Protein AF-A0A543IUJ2-F1 (afdb_monomer)

Organism: NCBI:txid103836

Mean predicted aligned error: 5.21 Å

Foldseek 3Di:
DPDPLVVLVVVLVVLLVVLVVVVVVLVVVPVCLDCVNPPDDVSVVVVVVSVVVVVVSVVVSVVSNVVSVVVSVVVVVVVVVVVVVVVD

Solvent-accessible surface area (backbone atoms only — not comparable to full-atom values): 4908 Å² total; per-residue (Å²): 129,81,53,73,62,58,53,51,52,52,55,46,47,54,55,51,53,51,46,51,52,49,53,53,50,53,54,50,50,56,68,66,60,31,68,89,70,34,62,58,74,69,33,51,53,48,50,57,54,46,53,55,52,52,51,54,52,51,54,51,45,53,51,50,51,52,48,45,52,54,51,53,54,49,49,53,51,53,52,52,50,53,54,55,60,74,75,108

Structure (mmCIF, N/CA/C/O backbone):
data_AF-A0A543IUJ2-F1
#
_entry.id   AF-A0A543IUJ2-F1
#
loop_
_atom_site.group_PDB
_atom_site.id
_atom_site.type_symbol
_atom_site.label_atom_id
_atom_site.label_alt_id
_atom_site.label_comp_id
_atom_site.label_asym_id
_atom_site.label_entity_id
_atom_site.label_seq_id
_atom_site.pdbx_PDB_ins_code
_atom_site.Cartn_x
_atom_site.Cartn_y
_atom_site.Cartn_z
_atom_site.occupancy
_atom_site.B_iso_or_equiv
_atom_site.auth_seq_id
_atom_site.auth_comp_id
_atom_site.auth_asym_id
_atom_site.auth_atom_id
_atom_site.pdbx_PDB_model_num
ATOM 1 N N . MET A 1 1 ? -20.709 12.211 19.309 1.00 48.66 1 MET A N 1
ATOM 2 C CA . MET A 1 1 ? -19.296 11.785 19.286 1.00 48.66 1 MET A CA 1
ATOM 3 C C . MET A 1 1 ? -19.269 10.496 18.499 1.00 48.66 1 MET A C 1
ATOM 5 O O . MET A 1 1 ? -20.135 9.665 18.760 1.00 48.66 1 MET A O 1
ATOM 9 N N . ALA A 1 2 ? -18.427 10.390 17.471 1.00 57.59 2 ALA A N 1
ATOM 10 C CA . ALA A 1 2 ? -18.310 9.133 16.746 1.00 57.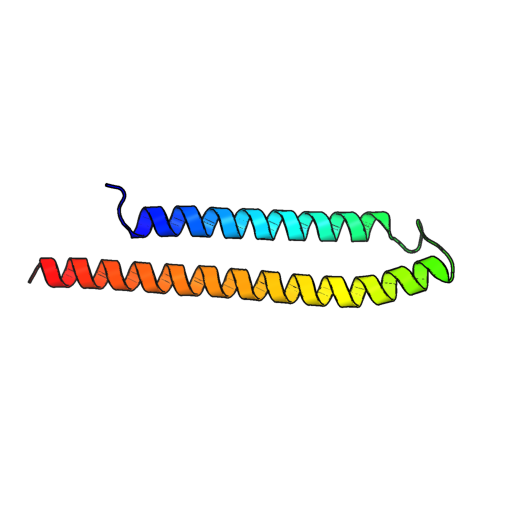59 2 ALA A CA 1
ATOM 11 C C . ALA A 1 2 ? -17.781 8.064 17.714 1.00 57.59 2 ALA A C 1
ATOM 13 O O . ALA A 1 2 ?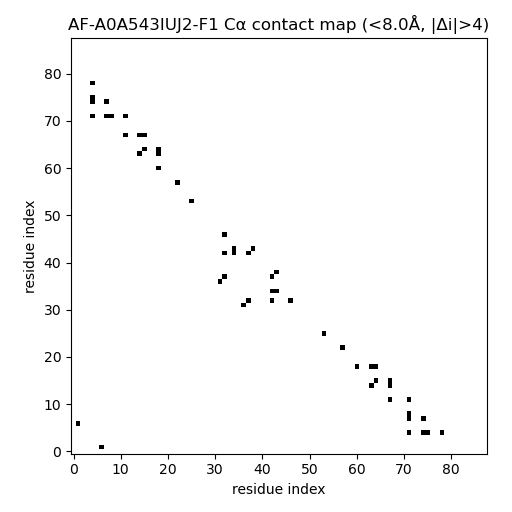 -17.006 8.369 18.618 1.00 57.59 2 ALA A O 1
ATOM 14 N N . ASP A 1 3 ? -18.283 6.839 17.579 1.00 80.62 3 ASP A N 1
ATOM 15 C CA . ASP A 1 3 ? -17.779 5.704 18.348 1.00 80.62 3 ASP A CA 1
ATOM 16 C C . ASP A 1 3 ? -16.293 5.510 17.994 1.00 80.62 3 ASP A C 1
ATOM 18 O O . ASP A 1 3 ? -15.932 5.605 16.817 1.00 80.62 3 ASP A O 1
ATOM 22 N N . ARG A 1 4 ? -15.428 5.251 18.979 1.00 82.75 4 ARG A N 1
ATOM 23 C CA . ARG A 1 4 ? -13.968 5.112 18.797 1.00 82.75 4 ARG A CA 1
ATOM 24 C C . ARG A 1 4 ? -13.629 4.069 17.727 1.00 82.75 4 ARG A C 1
ATOM 26 O O . ARG A 1 4 ? -12.659 4.216 16.983 1.00 82.75 4 ARG A O 1
ATOM 33 N N . LEU A 1 5 ? -14.464 3.036 17.603 1.00 85.44 5 LEU A N 1
ATOM 34 C CA . LEU A 1 5 ? -14.374 2.042 16.534 1.00 85.44 5 LEU A CA 1
ATOM 35 C C . LEU A 1 5 ? -14.605 2.641 15.141 1.00 85.44 5 LEU A C 1
ATOM 37 O O . LEU A 1 5 ? -13.911 2.2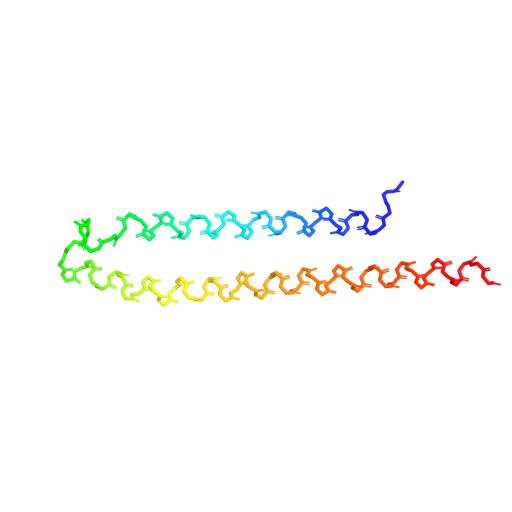73 14.199 1.00 85.44 5 LEU A O 1
ATOM 41 N N . SER A 1 6 ? -15.573 3.547 15.004 1.00 87.44 6 SER A N 1
ATOM 42 C CA . SER A 1 6 ? -15.914 4.188 13.732 1.00 87.44 6 SER A CA 1
ATOM 43 C C . SER A 1 6 ? -14.810 5.130 13.256 1.00 87.44 6 SER A C 1
ATOM 45 O O . SER A 1 6 ? -14.539 5.166 12.059 1.00 87.44 6 SER A O 1
ATOM 47 N N . GLU A 1 7 ? -14.178 5.877 14.165 1.00 89.56 7 GLU A N 1
ATOM 48 C CA . GLU A 1 7 ? -13.026 6.730 13.832 1.00 89.56 7 GLU A CA 1
ATOM 49 C C . GLU A 1 7 ? -11.837 5.870 13.390 1.00 89.56 7 GLU A C 1
ATOM 51 O O . GLU A 1 7 ? -11.294 6.073 12.307 1.00 89.56 7 GLU A O 1
ATOM 56 N N . CYS A 1 8 ? -11.524 4.815 14.151 1.00 90.69 8 CYS A N 1
ATOM 57 C CA . CYS A 1 8 ? -10.476 3.868 13.780 1.00 90.69 8 CYS A CA 1
ATOM 58 C C . CYS A 1 8 ? -10.733 3.233 12.403 1.00 90.69 8 CYS A C 1
ATOM 60 O O . CYS A 1 8 ? -9.826 3.170 11.582 1.00 90.69 8 CYS A O 1
ATOM 62 N N . GLN A 1 9 ? -11.963 2.804 12.107 1.00 90.38 9 GLN A N 1
ATOM 63 C CA . GLN A 1 9 ? -12.300 2.231 10.799 1.00 90.38 9 GLN A CA 1
ATOM 64 C C . GLN A 1 9 ? -12.141 3.229 9.646 1.00 90.38 9 GLN A C 1
ATOM 66 O O . GLN A 1 9 ? -11.730 2.826 8.557 1.00 90.38 9 GLN A O 1
ATOM 71 N N . ALA A 1 10 ? -12.449 4.509 9.865 1.00 93.00 10 ALA A N 1
ATOM 72 C CA . ALA A 1 10 ? -12.258 5.546 8.856 1.00 93.00 10 ALA A CA 1
ATOM 73 C C . ALA A 1 10 ? -10.767 5.762 8.553 1.00 93.00 10 ALA A C 1
ATOM 75 O O . ALA A 1 10 ? -10.377 5.755 7.385 1.00 93.00 10 ALA A O 1
ATOM 76 N N . ASP A 1 11 ? -9.928 5.854 9.585 1.00 93.25 11 ASP A N 1
ATOM 77 C CA . ASP A 1 11 ? -8.478 6.014 9.424 1.00 93.25 11 ASP A CA 1
ATOM 78 C C . ASP A 1 11 ? -7.846 4.801 8.728 1.00 93.25 11 ASP A C 1
ATOM 80 O O . ASP A 1 11 ? -7.065 4.937 7.785 1.00 93.25 11 ASP A O 1
ATOM 84 N N . MET A 1 12 ? -8.235 3.592 9.140 1.00 93.19 12 MET A N 1
ATOM 85 C CA . MET A 1 12 ? -7.756 2.344 8.537 1.00 93.19 12 MET A CA 1
ATOM 86 C C . MET A 1 12 ? -8.158 2.219 7.064 1.00 93.19 12 MET A C 1
ATOM 88 O O . MET A 1 12 ? -7.406 1.671 6.252 1.00 93.19 12 MET A O 1
ATOM 92 N N . ARG A 1 13 ? -9.323 2.762 6.694 1.00 93.69 13 ARG A N 1
ATOM 93 C CA . ARG A 1 13 ? -9.762 2.823 5.300 1.00 93.69 13 ARG A CA 1
ATOM 94 C C . ARG A 1 13 ? -8.876 3.746 4.469 1.00 93.69 13 ARG A C 1
ATOM 96 O O . ARG A 1 13 ? -8.458 3.337 3.395 1.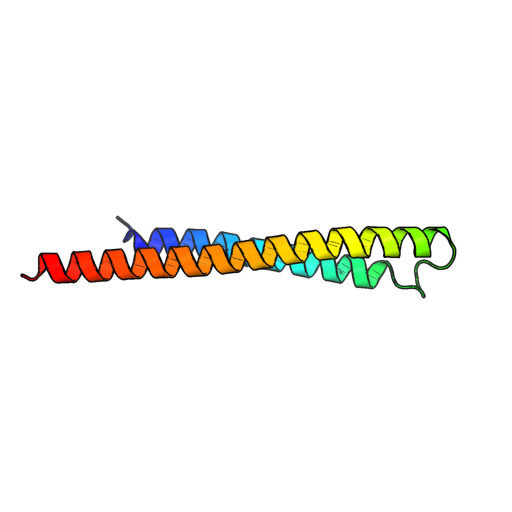00 93.69 13 ARG A O 1
ATOM 103 N N . ILE A 1 14 ? -8.529 4.926 4.983 1.00 95.38 14 ILE A N 1
ATOM 104 C CA . ILE A 1 14 ? -7.613 5.856 4.302 1.00 95.38 14 ILE A CA 1
ATOM 105 C C . ILE A 1 14 ? -6.256 5.187 4.043 1.00 95.38 14 ILE A C 1
ATOM 107 O O . ILE A 1 14 ? -5.710 5.304 2.948 1.00 95.38 14 ILE A O 1
ATOM 111 N N . LEU A 1 15 ? -5.725 4.454 5.027 1.00 93.50 15 LEU A N 1
ATOM 112 C CA . LEU A 1 15 ? -4.463 3.720 4.876 1.00 93.50 15 LEU A CA 1
ATOM 113 C C . LEU A 1 15 ? -4.553 2.617 3.814 1.00 93.50 15 LEU A C 1
ATOM 115 O O . LEU A 1 15 ? -3.623 2.445 3.029 1.00 93.50 15 LEU A O 1
ATOM 119 N N . THR A 1 16 ? -5.676 1.898 3.771 1.00 93.19 16 THR A N 1
ATOM 120 C CA . THR A 1 16 ? -5.918 0.849 2.770 1.00 93.19 16 THR A CA 1
ATOM 121 C C . THR A 1 16 ? -6.008 1.441 1.364 1.00 93.19 16 THR A C 1
ATOM 123 O O . THR A 1 16 ? -5.324 0.969 0.460 1.00 93.19 16 THR A O 1
ATOM 126 N N . ASP A 1 17 ? -6.780 2.517 1.194 1.00 95.44 17 ASP A N 1
ATOM 127 C CA . ASP A 1 17 ? -6.943 3.196 -0.095 1.00 95.44 17 ASP A CA 1
ATOM 128 C C . ASP A 1 17 ? -5.588 3.732 -0.607 1.00 95.44 17 ASP A C 1
ATOM 130 O O . ASP A 1 17 ? -5.239 3.554 -1.775 1.00 95.44 17 ASP A O 1
ATOM 134 N N . ALA A 1 18 ? -4.770 4.311 0.280 1.00 95.00 18 ALA A N 1
ATOM 135 C CA . ALA A 1 18 ? -3.427 4.773 -0.066 1.00 95.00 18 ALA A CA 1
ATOM 136 C C . ALA A 1 18 ? -2.492 3.622 -0.484 1.00 95.00 18 ALA A C 1
ATOM 138 O O . ALA A 1 18 ? -1.736 3.761 -1.448 1.00 95.00 18 ALA A O 1
ATOM 139 N N . ALA A 1 19 ? -2.542 2.481 0.213 1.00 94.94 19 ALA A N 1
ATOM 140 C CA . ALA A 1 19 ? -1.762 1.297 -0.148 1.00 94.94 19 ALA A CA 1
ATOM 141 C C . ALA A 1 19 ? -2.142 0.770 -1.543 1.00 94.94 19 ALA A C 1
ATOM 143 O O . ALA A 1 19 ? -1.264 0.452 -2.351 1.00 94.94 19 ALA A O 1
ATOM 144 N N . ASP A 1 20 ? -3.438 0.742 -1.853 1.00 94.81 20 ASP A N 1
ATOM 145 C CA . ASP A 1 20 ? -3.953 0.292 -3.146 1.00 94.81 20 ASP A CA 1
ATOM 146 C C . ASP A 1 20 ? -3.563 1.236 -4.295 1.00 94.81 20 ASP A C 1
ATOM 148 O O . ASP A 1 20 ? -3.227 0.780 -5.396 1.00 94.81 20 ASP A O 1
ATOM 152 N N . ASP A 1 21 ? -3.546 2.549 -4.054 1.00 97.12 21 ASP A N 1
ATOM 153 C CA . ASP A 1 21 ? -3.092 3.540 -5.034 1.00 97.12 21 ASP A CA 1
ATOM 154 C C . ASP A 1 21 ? -1.588 3.419 -5.332 1.00 97.12 21 ASP A C 1
ATOM 156 O O . ASP A 1 21 ? -1.165 3.513 -6.495 1.00 97.12 21 ASP A O 1
ATOM 160 N N . ILE A 1 22 ? -0.770 3.145 -4.310 1.00 96.25 22 ILE A N 1
ATOM 161 C CA . ILE A 1 22 ? 0.659 2.863 -4.496 1.00 96.25 22 ILE A CA 1
ATOM 162 C C . ILE A 1 22 ? 0.822 1.595 -5.334 1.00 96.25 22 ILE A C 1
ATOM 164 O O . ILE A 1 22 ? 1.541 1.615 -6.334 1.00 96.25 22 ILE A O 1
ATOM 168 N N . GLU A 1 23 ? 0.122 0.510 -4.996 1.00 94.94 23 GLU A N 1
ATOM 169 C CA . GLU A 1 23 ? 0.207 -0.745 -5.746 1.00 94.94 23 GLU A CA 1
ATOM 170 C C . GLU A 1 23 ? -0.198 -0.565 -7.218 1.00 94.94 23 GLU A C 1
ATOM 172 O O . GLU A 1 23 ? 0.477 -1.059 -8.128 1.00 94.94 23 GLU A O 1
ATOM 177 N N . ARG A 1 24 ? -1.262 0.202 -7.483 1.00 95.50 24 ARG A N 1
ATOM 178 C CA . ARG A 1 24 ? -1.675 0.555 -8.848 1.00 95.50 24 ARG A CA 1
ATOM 179 C C . ARG A 1 24 ? -0.581 1.317 -9.592 1.00 95.50 24 ARG A C 1
ATOM 181 O O . ARG A 1 24 ? -0.337 1.040 -10.767 1.00 95.50 24 ARG A O 1
ATOM 188 N N . THR A 1 25 ? 0.089 2.244 -8.916 1.00 95.62 25 THR A N 1
ATOM 189 C CA . THR A 1 25 ? 1.191 3.024 -9.492 1.00 95.62 25 THR A CA 1
ATOM 190 C C . THR A 1 25 ? 2.384 2.134 -9.837 1.00 95.62 25 THR A C 1
ATOM 192 O O . THR A 1 25 ? 2.933 2.255 -10.931 1.00 95.62 25 THR A O 1
ATOM 195 N N . LEU A 1 26 ? 2.743 1.177 -8.973 1.00 94.00 26 LEU A N 1
ATOM 196 C CA . LEU A 1 26 ? 3.809 0.208 -9.261 1.00 94.00 26 LEU A CA 1
ATOM 197 C C . LEU A 1 26 ? 3.508 -0.604 -10.528 1.00 94.00 26 LEU A C 1
ATOM 199 O O . LEU A 1 26 ? 4.378 -0.759 -11.385 1.00 94.00 26 LEU A O 1
ATOM 203 N N . ARG A 1 27 ? 2.261 -1.066 -10.687 1.00 91.62 27 ARG A N 1
ATOM 204 C CA . ARG A 1 27 ? 1.822 -1.798 -11.888 1.00 91.62 27 ARG A CA 1
ATOM 205 C C . ARG A 1 27 ? 1.893 -0.940 -13.153 1.00 91.62 27 ARG A C 1
ATOM 207 O O . ARG A 1 27 ? 2.208 -1.458 -14.222 1.00 91.62 27 ARG A O 1
ATOM 214 N N . ALA A 1 28 ? 1.610 0.358 -13.049 1.00 92.44 28 ALA A N 1
ATOM 215 C CA . ALA A 1 28 ? 1.751 1.276 -14.176 1.00 92.44 28 ALA A CA 1
ATOM 216 C C . ALA A 1 28 ? 3.222 1.420 -14.604 1.00 92.44 28 ALA A C 1
ATOM 218 O O . ALA A 1 28 ? 3.507 1.359 -15.799 1.00 92.44 28 ALA A O 1
ATOM 219 N N . VAL A 1 29 ? 4.156 1.529 -13.650 1.00 90.88 29 VAL A N 1
ATOM 220 C CA . VAL A 1 29 ? 5.598 1.557 -13.955 1.00 90.88 29 VAL A CA 1
ATOM 221 C C . VAL A 1 29 ? 6.023 0.269 -14.663 1.00 90.88 29 VAL A C 1
ATOM 223 O O . VAL A 1 29 ? 6.635 0.346 -15.730 1.00 90.88 29 VAL A O 1
ATOM 226 N N . ASP A 1 30 ? 5.618 -0.898 -14.144 1.00 88.31 30 ASP A N 1
ATOM 227 C CA . ASP A 1 30 ? 5.900 -2.204 -14.763 1.00 88.31 30 ASP A CA 1
ATOM 228 C C . ASP A 1 30 ? 5.436 -2.249 -16.232 1.00 88.31 30 ASP A C 1
ATOM 230 O O . ASP A 1 30 ? 6.179 -2.690 -17.111 1.00 88.31 30 ASP A O 1
ATOM 234 N N . ALA A 1 31 ? 4.234 -1.737 -16.516 1.00 88.19 31 ALA A N 1
ATOM 235 C CA . ALA A 1 31 ? 3.686 -1.689 -1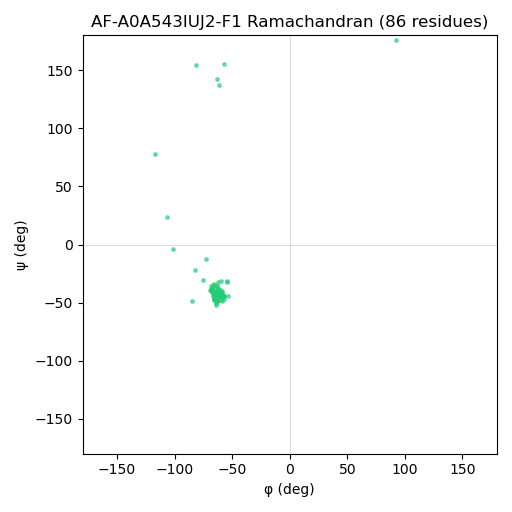7.870 1.00 88.19 31 ALA A CA 1
ATOM 236 C C . ALA A 1 31 ? 4.471 -0.748 -18.803 1.00 88.19 31 ALA A C 1
ATOM 238 O O . ALA A 1 31 ? 4.613 -1.029 -19.993 1.00 88.19 31 ALA A O 1
ATOM 239 N N . THR A 1 32 ? 5.001 0.363 -18.283 1.00 88.38 32 THR A N 1
ATOM 240 C CA . THR A 1 32 ? 5.742 1.348 -19.092 1.00 88.38 32 THR A CA 1
ATOM 241 C C . THR A 1 32 ? 7.206 0.981 -19.339 1.00 88.38 32 THR A C 1
ATOM 243 O O . THR A 1 32 ? 7.786 1.439 -20.322 1.00 88.38 32 THR A O 1
ATOM 246 N N . CYS A 1 33 ? 7.798 0.132 -18.497 1.00 85.81 33 CYS A N 1
ATOM 247 C CA . CYS A 1 33 ? 9.227 -0.202 -18.527 1.00 85.81 33 CYS A CA 1
ATOM 248 C C . CYS A 1 33 ? 9.518 -1.611 -19.078 1.00 85.81 33 CYS A C 1
ATOM 250 O O . CYS A 1 33 ? 10.565 -2.205 -18.783 1.00 85.81 33 CYS A O 1
ATOM 252 N N . SER A 1 34 ? 8.591 -2.151 -19.876 1.00 82.81 34 SER A N 1
ATOM 253 C CA . SER A 1 34 ? 8.706 -3.486 -20.466 1.00 82.81 34 SER A CA 1
ATOM 254 C C . SER A 1 34 ? 9.989 -3.644 -21.308 1.00 82.81 34 SER A C 1
ATOM 256 O O . SER A 1 34 ? 10.517 -2.646 -21.815 1.00 82.81 34 SER A O 1
ATOM 258 N N . PRO A 1 35 ? 10.504 -4.876 -21.490 1.00 82.75 35 PRO A N 1
ATOM 259 C CA . PRO A 1 35 ? 11.639 -5.138 -22.381 1.00 82.75 35 PRO A CA 1
ATOM 260 C C . PRO A 1 35 ? 11.420 -4.630 -23.810 1.00 82.75 35 PRO A C 1
ATOM 262 O O . PRO A 1 35 ? 12.375 -4.189 -24.449 1.00 82.75 35 PRO A O 1
ATOM 265 N N . ASP A 1 36 ? 10.166 -4.636 -24.267 1.00 84.38 36 ASP A N 1
ATOM 266 C CA . ASP A 1 36 ? 9.768 -4.184 -25.600 1.00 84.38 36 ASP A CA 1
ATOM 267 C C . ASP A 1 36 ? 9.781 -2.653 -25.715 1.00 84.38 36 ASP A C 1
ATOM 269 O O . ASP A 1 36 ? 10.056 -2.107 -26.783 1.00 84.38 36 ASP A O 1
ATOM 273 N N . THR A 1 37 ? 9.513 -1.946 -24.611 1.00 83.62 37 THR A N 1
ATOM 274 C CA . THR A 1 37 ? 9.509 -0.478 -24.564 1.00 83.62 37 THR A CA 1
ATOM 275 C C . THR A 1 37 ? 10.914 0.071 -24.320 1.00 83.62 37 THR A C 1
ATOM 277 O O . THR A 1 37 ? 11.346 1.008 -24.990 1.00 83.62 37 THR A O 1
ATOM 280 N N . TRP A 1 38 ? 11.627 -0.472 -23.328 1.00 85.62 38 TRP A N 1
ATOM 281 C CA . TRP A 1 38 ? 12.945 -0.006 -22.879 1.00 85.62 38 TRP A CA 1
ATOM 282 C C . TRP A 1 38 ? 13.991 -1.101 -23.110 1.00 85.62 38 TRP A C 1
ATOM 284 O O . TRP A 1 38 ? 14.398 -1.816 -22.188 1.00 85.62 38 TRP A O 1
ATOM 294 N N . SER A 1 39 ? 14.418 -1.244 -24.362 1.00 86.69 39 SER A N 1
ATOM 295 C CA . SER A 1 39 ? 15.420 -2.232 -24.771 1.00 86.69 39 SER A CA 1
ATOM 296 C C . SER A 1 39 ? 16.859 -1.776 -24.496 1.00 86.69 39 SER A C 1
ATOM 298 O O . SER A 1 39 ? 17.164 -0.582 -24.528 1.00 86.69 39 SER A O 1
ATOM 300 N N . GLY A 1 40 ? 17.766 -2.738 -24.326 1.00 91.69 40 GLY A N 1
ATOM 301 C CA . GLY A 1 40 ? 19.206 -2.506 -24.212 1.00 91.69 40 GLY A CA 1
ATOM 302 C C . GLY A 1 40 ? 19.715 -2.338 -22.772 1.00 91.69 40 GLY A C 1
ATOM 303 O O . GLY A 1 40 ? 18.923 -2.291 -21.828 1.00 91.69 40 GLY A O 1
ATOM 304 N N . PRO A 1 41 ? 21.044 -2.195 -22.590 1.00 92.75 41 PRO A N 1
ATOM 305 C CA . PRO A 1 41 ? 21.696 -2.338 -21.283 1.00 92.75 41 PRO A CA 1
ATOM 306 C C . PRO A 1 41 ? 21.204 -1.367 -20.201 1.00 92.75 41 PRO A C 1
ATOM 308 O O . PRO A 1 41 ? 21.185 -1.699 -19.017 1.00 92.75 41 PRO A O 1
ATOM 311 N N . ALA A 1 42 ? 20.795 -0.156 -20.591 1.00 90.50 42 ALA A N 1
ATOM 312 C CA . ALA A 1 42 ? 20.231 0.821 -19.662 1.00 90.50 42 ALA A CA 1
ATOM 313 C C . ALA A 1 42 ? 18.846 0.392 -19.143 1.00 90.50 42 ALA A C 1
ATOM 315 O O . ALA A 1 42 ? 18.564 0.549 -17.956 1.00 90.50 42 ALA A O 1
ATOM 316 N N . GLY A 1 43 ? 18.009 -0.185 -20.012 1.00 91.25 43 GLY A N 1
ATOM 317 C CA . GLY A 1 43 ? 16.704 -0.729 -19.638 1.00 91.25 43 GLY A CA 1
ATOM 318 C C . GLY A 1 43 ? 16.829 -1.967 -18.753 1.00 91.25 43 GLY A C 1
ATOM 319 O O . GLY A 1 43 ? 16.087 -2.100 -17.782 1.00 91.25 43 GLY A O 1
ATOM 320 N N . ASP A 1 44 ? 17.811 -2.829 -19.029 1.00 91.69 44 ASP A N 1
ATOM 321 C CA . ASP A 1 44 ? 18.100 -4.005 -18.198 1.00 91.69 44 ASP A CA 1
ATOM 322 C C . ASP A 1 44 ? 18.520 -3.599 -16.783 1.00 91.69 44 ASP A C 1
ATOM 324 O O . ASP A 1 44 ? 17.940 -4.074 -15.806 1.00 91.69 44 ASP A O 1
ATOM 328 N N . ARG A 1 45 ? 19.454 -2.645 -16.667 1.00 93.38 45 ARG A N 1
ATOM 329 C CA . ARG A 1 45 ? 19.878 -2.102 -15.370 1.00 93.38 45 ARG A CA 1
ATOM 330 C C . ARG A 1 45 ? 18.721 -1.452 -14.616 1.00 93.38 45 ARG A C 1
ATOM 332 O O . ARG A 1 45 ? 18.594 -1.651 -13.411 1.00 93.38 45 ARG A O 1
ATOM 339 N N . PHE A 1 46 ? 17.886 -0.672 -15.306 1.00 92.88 46 PHE A N 1
ATOM 340 C CA . PHE A 1 46 ? 16.704 -0.075 -14.689 1.00 92.88 46 PHE A CA 1
ATOM 341 C C . PHE A 1 46 ? 15.779 -1.153 -14.120 1.00 92.88 46 PHE A C 1
ATOM 343 O O . PHE A 1 46 ? 15.390 -1.054 -12.963 1.00 92.88 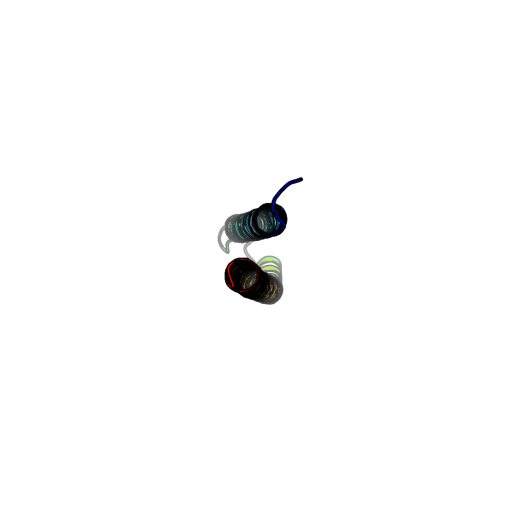46 PHE A O 1
ATOM 350 N N . ARG A 1 47 ? 15.457 -2.195 -14.898 1.00 91.88 47 ARG A N 1
ATOM 351 C CA . ARG A 1 47 ? 14.576 -3.283 -14.451 1.00 91.88 47 ARG A CA 1
ATOM 352 C C . ARG A 1 47 ? 15.139 -4.040 -13.255 1.00 91.88 47 ARG A C 1
ATOM 354 O O . ARG A 1 47 ? 14.371 -4.400 -12.368 1.00 91.88 47 ARG A O 1
ATOM 361 N N . GLU A 1 48 ? 16.449 -4.268 -13.212 1.00 92.75 48 GLU A N 1
ATOM 362 C CA . GLU A 1 48 ? 17.090 -4.938 -12.080 1.00 92.75 48 GLU A CA 1
ATOM 363 C C . GLU A 1 48 ? 16.940 -4.128 -10.782 1.00 92.75 48 GLU A C 1
ATOM 365 O O . GLU A 1 48 ? 16.503 -4.658 -9.758 1.00 92.75 48 GLU A O 1
ATOM 370 N N . GLU A 1 49 ? 17.250 -2.831 -10.825 1.00 94.19 49 GLU A N 1
ATOM 371 C CA . GLU A 1 49 ? 17.113 -1.951 -9.660 1.00 94.19 49 GLU A CA 1
ATOM 372 C C . GLU A 1 49 ? 15.642 -1.730 -9.292 1.00 94.19 49 GLU A C 1
ATOM 374 O O . GLU A 1 49 ? 15.266 -1.783 -8.118 1.00 94.19 49 GLU A O 1
ATOM 379 N N . TRP A 1 50 ? 14.779 -1.565 -10.295 1.00 94.25 50 TRP A N 1
ATOM 380 C CA . TRP A 1 50 ? 13.340 -1.441 -10.106 1.00 94.25 50 TRP A CA 1
ATOM 381 C C . TRP A 1 50 ? 12.754 -2.671 -9.414 1.00 94.25 50 TRP A C 1
ATOM 383 O O . TRP A 1 50 ? 11.991 -2.517 -8.466 1.00 94.25 50 TRP A O 1
ATOM 393 N N . ALA A 1 51 ? 13.149 -3.886 -9.806 1.00 92.50 51 ALA A N 1
ATOM 394 C CA . ALA A 1 51 ? 12.678 -5.113 -9.169 1.00 92.50 51 ALA A CA 1
ATOM 395 C C . ALA A 1 51 ? 13.014 -5.155 -7.667 1.00 92.50 51 ALA A C 1
ATOM 397 O O . ALA A 1 51 ? 12.166 -5.542 -6.858 1.00 92.50 51 ALA A O 1
ATOM 3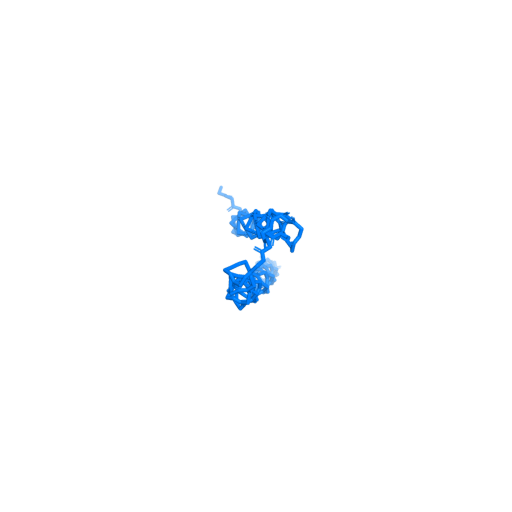98 N N . LYS A 1 52 ? 14.215 -4.703 -7.279 1.00 95.19 52 LYS A N 1
ATOM 399 C CA . LYS A 1 52 ? 14.634 -4.611 -5.868 1.00 95.19 52 LYS A CA 1
ATOM 400 C C . LYS A 1 52 ? 13.764 -3.613 -5.101 1.00 95.19 52 LYS A C 1
ATOM 402 O O . LYS A 1 52 ? 13.205 -3.958 -4.060 1.00 95.19 52 LYS A O 1
ATOM 407 N N . HIS A 1 53 ? 13.602 -2.401 -5.632 1.00 95.31 53 HIS A N 1
ATOM 408 C CA . HIS A 1 53 ? 12.798 -1.358 -4.991 1.00 95.31 53 HIS A CA 1
ATOM 409 C C . HIS A 1 53 ? 11.318 -1.728 -4.907 1.00 95.31 53 HIS A C 1
ATOM 411 O O . HIS A 1 53 ? 10.712 -1.597 -3.848 1.00 95.31 53 HIS A O 1
ATOM 417 N N . ARG A 1 54 ? 10.748 -2.254 -5.991 1.00 94.88 54 ARG A N 1
ATOM 418 C CA . ARG A 1 54 ? 9.365 -2.726 -6.048 1.00 94.88 54 ARG A CA 1
ATOM 419 C C . ARG A 1 54 ? 9.100 -3.798 -4.998 1.00 94.88 54 ARG A C 1
ATOM 421 O O . ARG A 1 54 ? 8.084 -3.729 -4.320 1.00 94.88 54 ARG A O 1
ATOM 428 N N . SER A 1 55 ? 10.008 -4.763 -4.848 1.00 95.38 55 SER A N 1
ATOM 429 C CA . SER A 1 55 ? 9.892 -5.803 -3.820 1.00 95.38 55 SER A CA 1
ATOM 430 C C . SER A 1 55 ? 9.860 -5.205 -2.408 1.00 95.38 55 SER A C 1
ATOM 432 O O . SER A 1 55 ? 8.982 -5.541 -1.618 1.00 95.38 55 SER A O 1
ATOM 434 N N . ALA A 1 56 ? 10.749 -4.251 -2.114 1.00 96.62 56 ALA A N 1
ATOM 435 C CA . ALA A 1 56 ? 10.769 -3.567 -0.822 1.00 96.62 56 ALA A CA 1
ATOM 436 C C . ALA A 1 56 ? 9.486 -2.758 -0.557 1.00 96.62 56 ALA A C 1
ATOM 438 O O . ALA A 1 56 ? 8.970 -2.781 0.558 1.00 96.62 56 ALA A O 1
ATOM 439 N N . ILE A 1 57 ? 8.947 -2.077 -1.575 1.00 96.56 57 ILE A N 1
ATOM 440 C CA . ILE A 1 57 ? 7.686 -1.333 -1.450 1.00 96.56 57 ILE A CA 1
ATOM 441 C C . ILE A 1 57 ? 6.522 -2.299 -1.210 1.00 96.56 57 ILE A C 1
ATOM 443 O O . ILE A 1 57 ? 5.744 -2.071 -0.293 1.00 96.56 57 ILE A O 1
ATOM 447 N N . MET A 1 58 ? 6.422 -3.391 -1.975 1.00 96.00 58 MET A N 1
ATOM 448 C CA . MET A 1 58 ? 5.378 -4.405 -1.778 1.00 96.00 58 MET A CA 1
ATOM 449 C C . MET A 1 58 ? 5.418 -4.994 -0.364 1.00 96.00 58 MET A C 1
ATOM 451 O O . MET A 1 58 ? 4.383 -5.059 0.286 1.00 96.00 58 MET A O 1
ATOM 455 N N . ALA A 1 59 ? 6.606 -5.328 0.148 1.00 96.44 59 ALA A N 1
ATOM 456 C CA . ALA A 1 59 ? 6.753 -5.822 1.515 1.00 96.44 59 ALA A CA 1
ATOM 457 C C . ALA A 1 59 ? 6.274 -4.800 2.565 1.00 96.44 59 ALA A C 1
ATOM 459 O O . ALA A 1 59 ? 5.627 -5.177 3.536 1.00 96.44 59 ALA A O 1
ATOM 460 N N . ALA A 1 60 ? 6.553 -3.508 2.361 1.00 96.06 60 ALA A N 1
ATOM 461 C CA . ALA A 1 60 ? 6.064 -2.450 3.243 1.00 96.06 60 ALA A CA 1
ATOM 462 C C . ALA A 1 60 ? 4.538 -2.259 3.152 1.00 96.06 60 ALA A C 1
ATOM 464 O O . ALA A 1 60 ? 3.898 -1.968 4.161 1.00 96.06 60 ALA A O 1
ATOM 465 N N . LEU A 1 61 ? 3.946 -2.426 1.963 1.00 96.25 61 LEU A N 1
ATOM 466 C CA . LEU A 1 61 ? 2.492 -2.382 1.781 1.00 96.25 61 LEU A CA 1
ATOM 467 C C . LEU A 1 61 ? 1.798 -3.561 2.469 1.00 96.25 61 LEU A C 1
ATOM 469 O O . LEU A 1 61 ? 0.768 -3.366 3.112 1.00 96.25 61 LEU A O 1
ATOM 473 N N . ASP A 1 62 ? 2.361 -4.762 2.356 1.00 95.69 62 ASP A N 1
ATOM 474 C CA . ASP A 1 62 ? 1.828 -5.957 3.012 1.00 95.69 62 ASP A CA 1
ATOM 475 C C . ASP A 1 62 ? 1.910 -5.824 4.541 1.00 95.69 62 ASP A C 1
ATOM 477 O O . ASP A 1 62 ? 0.910 -6.030 5.227 1.00 95.69 62 ASP A O 1
ATOM 481 N N . ASP A 1 63 ? 3.041 -5.350 5.074 1.00 96.44 63 ASP A N 1
ATOM 482 C CA . ASP A 1 63 ? 3.189 -5.057 6.506 1.00 96.44 63 ASP A CA 1
ATOM 483 C C . ASP A 1 63 ? 2.182 -3.994 6.986 1.00 96.44 63 ASP A C 1
ATOM 485 O O . ASP A 1 63 ? 1.542 -4.154 8.026 1.00 96.44 63 ASP A O 1
ATOM 489 N N . ALA A 1 64 ? 1.958 -2.932 6.204 1.00 93.75 64 ALA A N 1
ATOM 490 C CA . ALA A 1 64 ? 0.951 -1.926 6.532 1.00 93.75 64 ALA A CA 1
ATOM 491 C C . ALA A 1 64 ? -0.468 -2.522 6.593 1.00 93.75 64 ALA A C 1
ATOM 493 O O . ALA A 1 64 ? -1.235 -2.195 7.503 1.00 93.75 64 ALA A O 1
ATOM 494 N N . ARG A 1 65 ? -0.820 -3.422 5.666 1.00 94.69 65 ARG A N 1
ATOM 495 C CA . ARG A 1 65 ? -2.119 -4.120 5.652 1.00 94.69 65 ARG A CA 1
ATOM 496 C C . ARG A 1 65 ? -2.281 -5.036 6.866 1.00 94.69 65 ARG A C 1
ATOM 498 O O . ARG A 1 65 ? -3.334 -5.006 7.511 1.00 94.69 65 ARG A O 1
ATOM 505 N N . ASP A 1 66 ? -1.235 -5.771 7.230 1.00 96.31 66 ASP A N 1
ATOM 506 C CA . ASP A 1 66 ? -1.223 -6.617 8.426 1.00 96.31 66 ASP A CA 1
ATOM 507 C C . ASP A 1 66 ? -1.413 -5.782 9.702 1.00 96.31 66 ASP A C 1
ATOM 509 O O . ASP A 1 66 ? -2.228 -6.120 10.570 1.00 96.31 66 ASP A O 1
ATOM 513 N N . GLN A 1 67 ? -0.726 -4.639 9.801 1.00 95.44 67 GLN A N 1
ATOM 514 C CA . GLN A 1 67 ? -0.883 -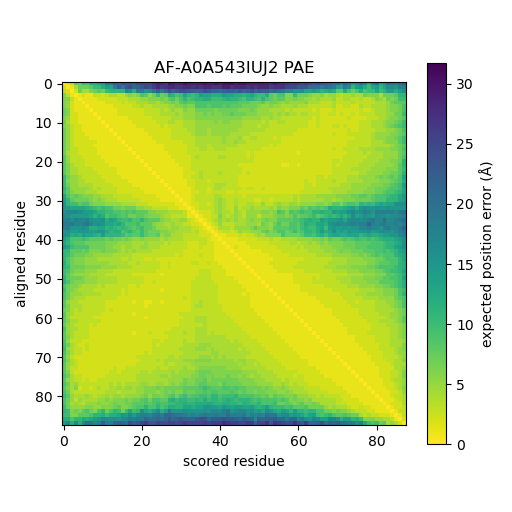3.704 10.916 1.00 95.44 67 GLN A CA 1
ATOM 515 C C . GLN A 1 67 ? -2.304 -3.128 10.990 1.00 95.44 67 GLN A C 1
ATOM 517 O O . GLN A 1 67 ? -2.895 -3.094 12.075 1.00 95.44 67 GLN A O 1
ATOM 522 N N . VAL A 1 68 ? -2.887 -2.728 9.855 1.00 94.50 68 VAL A N 1
ATOM 523 C CA . VAL A 1 68 ? -4.274 -2.241 9.773 1.00 94.50 68 VAL A CA 1
ATOM 524 C C . VAL A 1 68 ? -5.252 -3.288 10.312 1.00 94.50 68 VAL A C 1
ATOM 526 O O . VAL A 1 68 ? -6.111 -2.981 11.151 1.00 94.50 68 VAL A O 1
ATOM 529 N N . GLN A 1 69 ? -5.101 -4.545 9.890 1.00 93.94 69 GLN A N 1
ATOM 530 C CA . GLN A 1 69 ? -5.945 -5.643 10.354 1.00 93.94 69 GLN A CA 1
ATOM 531 C C . GLN A 1 69 ? -5.773 -5.893 11.859 1.00 93.94 69 GLN A C 1
ATOM 533 O O . GLN A 1 69 ? -6.765 -6.025 12.586 1.00 93.94 69 GLN A O 1
ATOM 538 N N . ALA A 1 70 ? -4.530 -5.924 12.345 1.00 95.50 70 ALA A N 1
ATOM 539 C CA . ALA A 1 70 ? -4.218 -6.160 13.750 1.00 95.50 70 ALA A CA 1
ATOM 540 C C . ALA A 1 70 ? -4.790 -5.064 14.665 1.00 95.50 70 ALA A C 1
ATOM 542 O O . ALA A 1 70 ? -5.400 -5.371 15.697 1.00 95.50 70 ALA A O 1
ATOM 543 N N . ILE A 1 71 ? -4.645 -3.792 14.279 1.00 93.88 71 ILE A N 1
ATOM 544 C CA . ILE A 1 71 ? -5.166 -2.648 15.038 1.00 93.88 71 ILE A CA 1
ATOM 545 C C . ILE A 1 71 ? -6.694 -2.676 15.053 1.00 93.88 71 ILE A C 1
ATOM 547 O O . ILE A 1 71 ? -7.289 -2.586 16.129 1.00 93.88 71 ILE A O 1
ATOM 551 N N . THR A 1 72 ? -7.331 -2.883 13.898 1.00 92.19 72 THR A N 1
ATOM 552 C CA . THR A 1 72 ? -8.797 -2.961 13.795 1.00 92.19 72 THR A CA 1
ATOM 553 C C . THR A 1 72 ? -9.358 -4.073 14.685 1.00 92.19 72 THR A C 1
ATOM 555 O O . THR A 1 72 ? -10.310 -3.860 15.440 1.00 92.19 72 THR A O 1
ATOM 558 N N . ALA A 1 73 ? -8.741 -5.259 14.657 1.00 93.44 73 ALA A N 1
ATOM 559 C CA . ALA A 1 73 ? -9.144 -6.386 15.494 1.00 93.44 73 ALA A CA 1
ATOM 560 C C . ALA A 1 73 ? -8.943 -6.105 16.991 1.00 93.44 73 ALA A C 1
ATOM 562 O O . ALA A 1 73 ? -9.759 -6.520 17.817 1.00 93.44 73 ALA A O 1
ATOM 563 N N . ARG A 1 74 ? -7.868 -5.400 17.367 1.00 94.44 74 ARG A N 1
ATOM 564 C CA . ARG A 1 74 ? -7.639 -4.981 18.755 1.00 94.44 74 ARG A CA 1
ATOM 565 C C . ARG A 1 74 ? -8.721 -4.012 19.229 1.00 94.44 74 ARG A C 1
ATOM 567 O O . ARG A 1 74 ? -9.341 -4.293 20.247 1.00 94.44 74 ARG A O 1
ATOM 574 N N . VAL A 1 75 ? -8.985 -2.939 18.481 1.00 92.31 75 VAL A N 1
ATOM 575 C CA . VAL A 1 75 ? -9.987 -1.925 18.861 1.00 92.31 75 VAL A CA 1
ATOM 576 C C . VAL A 1 75 ? -11.378 -2.546 18.970 1.00 92.31 75 VAL A C 1
ATOM 578 O O . VAL A 1 75 ? -12.077 -2.303 19.947 1.00 92.31 75 VAL A O 1
ATOM 581 N N . LYS A 1 76 ? -11.757 -3.432 18.041 1.00 91.00 76 LYS A N 1
ATOM 582 C CA . LYS A 1 76 ? -13.037 -4.148 18.118 1.00 91.00 76 LYS A CA 1
ATOM 583 C C . LYS A 1 76 ? -13.180 -4.965 19.411 1.00 91.00 76 LYS A C 1
ATOM 585 O O . LYS A 1 76 ? -14.221 -4.894 20.055 1.00 91.00 76 LYS A O 1
ATOM 590 N N . ARG A 1 77 ? -12.133 -5.698 19.812 1.00 93.50 77 ARG A N 1
ATOM 591 C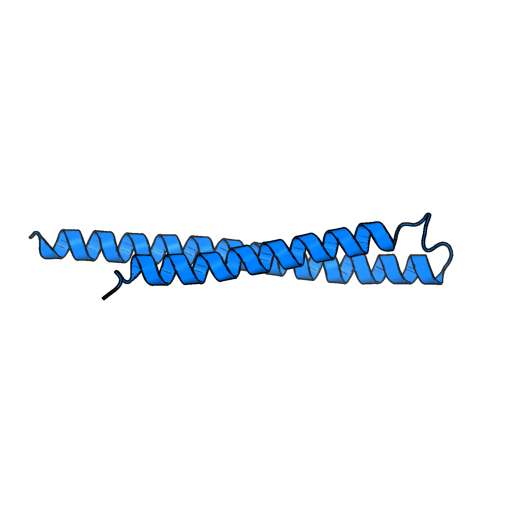 CA . ARG A 1 77 ? -12.137 -6.471 21.069 1.00 93.50 77 ARG A CA 1
ATOM 592 C C . ARG A 1 77 ? -12.225 -5.575 22.303 1.00 93.50 77 ARG A C 1
ATOM 594 O O . ARG A 1 77 ? -12.945 -5.920 23.233 1.00 93.50 77 ARG A O 1
ATOM 601 N N . GLU A 1 78 ? -11.509 -4.451 22.317 1.00 92.00 78 GLU A N 1
ATOM 602 C CA . GLU A 1 78 ? -11.569 -3.480 23.421 1.00 92.00 78 GLU A CA 1
ATOM 603 C C . GLU A 1 78 ? -12.990 -2.919 23.594 1.00 92.00 78 GLU A C 1
ATOM 605 O O . GLU A 1 78 ? -13.496 -2.863 24.713 1.00 92.00 78 GLU A O 1
ATOM 610 N N . GLU A 1 79 ? -13.663 -2.577 22.495 1.00 90.31 79 GLU A N 1
ATOM 611 C CA . GLU A 1 79 ? -15.043 -2.073 22.516 1.00 90.31 79 GLU A CA 1
ATOM 612 C C . GLU A 1 79 ? -16.054 -3.139 22.962 1.00 90.31 79 GLU A C 1
ATOM 614 O O . GLU A 1 79 ? -16.955 -2.861 23.754 1.00 90.31 79 GLU A O 1
ATOM 619 N N . GLU A 1 80 ? -15.901 -4.385 22.509 1.00 90.88 80 GLU A N 1
ATOM 620 C CA . GLU A 1 80 ? -16.735 -5.507 22.958 1.00 90.88 80 GLU A CA 1
ATOM 621 C C . GLU A 1 80 ? -16.575 -5.770 24.465 1.00 90.88 80 GLU A C 1
ATOM 623 O O . GLU A 1 80 ? -17.570 -5.956 25.170 1.00 90.88 80 GLU A O 1
ATOM 628 N N . GLN A 1 81 ? -15.341 -5.723 24.980 1.00 91.25 81 GLN A N 1
ATOM 629 C CA . GLN A 1 81 ? -15.053 -5.868 26.411 1.00 91.25 81 GLN A CA 1
ATOM 630 C C . GLN A 1 81 ? -15.631 -4.712 27.234 1.00 91.25 81 GLN A C 1
ATOM 632 O O . GLN A 1 81 ? -16.241 -4.955 28.276 1.00 91.25 81 GLN A O 1
ATOM 637 N N . ALA A 1 82 ? -15.491 -3.470 26.761 1.00 88.69 82 ALA A N 1
ATOM 638 C CA . ALA A 1 82 ? -16.051 -2.296 27.426 1.00 88.69 82 ALA A CA 1
ATOM 639 C C . ALA A 1 82 ? -17.585 -2.372 27.514 1.00 88.69 82 ALA A C 1
ATOM 641 O O . ALA A 1 82 ? -18.161 -2.116 28.572 1.00 88.69 82 ALA A O 1
ATOM 642 N N . ARG A 1 83 ? -18.251 -2.799 26.433 1.00 87.81 83 ARG A N 1
ATOM 643 C CA . ARG A 1 83 ? -19.711 -2.998 26.402 1.00 87.81 83 ARG A CA 1
ATOM 644 C C . ARG A 1 83 ? -20.166 -4.115 27.344 1.00 87.81 83 ARG A C 1
ATOM 646 O O . ARG A 1 83 ? -21.163 -3.949 28.045 1.00 87.81 83 ARG A O 1
ATOM 653 N N . ALA A 1 84 ? -19.435 -5.230 27.395 1.00 88.31 84 ALA A N 1
ATOM 654 C CA . ALA A 1 84 ? -19.739 -6.336 28.303 1.00 88.31 84 ALA A CA 1
ATOM 655 C C . ALA A 1 84 ? -19.597 -5.925 29.781 1.00 88.31 84 ALA A C 1
ATOM 657 O O . ALA A 1 84 ? -20.479 -6.219 30.588 1.00 88.31 84 ALA A O 1
ATOM 658 N N . ALA A 1 85 ? -18.534 -5.188 30.119 1.00 85.38 85 ALA A N 1
ATOM 659 C CA . ALA A 1 85 ? -18.302 -4.679 31.469 1.00 85.38 85 ALA A CA 1
ATOM 660 C C . ALA A 1 85 ? -19.348 -3.641 31.907 1.00 85.38 85 ALA A C 1
ATOM 662 O O . ALA A 1 85 ? -19.717 -3.614 33.072 1.00 85.38 85 ALA A O 1
ATOM 663 N N . ALA A 1 86 ? -19.864 -2.820 30.987 1.00 81.56 86 ALA A N 1
ATOM 664 C CA . ALA A 1 86 ? -20.897 -1.825 31.291 1.00 81.56 86 ALA A CA 1
ATOM 665 C C . ALA A 1 86 ? -22.297 -2.425 31.548 1.00 81.56 86 ALA A C 1
ATOM 667 O O . ALA A 1 86 ? -23.191 -1.711 31.995 1.00 81.56 86 ALA A O 1
ATOM 668 N N . THR A 1 87 ? -22.502 -3.710 31.237 1.00 72.75 87 THR A N 1
ATOM 669 C CA . THR A 1 87 ? -23.795 -4.407 31.384 1.00 72.75 87 THR A CA 1
ATOM 670 C C . THR A 1 87 ? -23.847 -5.292 32.644 1.00 72.75 87 THR A C 1
ATOM 672 O O . THR A 1 87 ? -24.885 -5.889 32.926 1.00 72.75 87 THR A O 1
ATOM 675 N N . THR A 1 88 ? -22.741 -5.386 33.393 1.00 60.22 88 THR A N 1
ATOM 676 C CA . THR A 1 88 ? -22.610 -6.155 34.648 1.00 60.22 88 THR A CA 1
ATOM 677 C C . THR A 1 88 ? -22.572 -5.210 35.841 1.00 60.22 88 THR A C 1
ATOM 679 O O . THR A 1 88 ? -23.206 -5.542 36.866 1.00 60.22 88 THR A O 1
#

Sequence (88 aa):
MADRLSECQADMRILTDAADDIERTLRAVDATCSPDTWSGPAGDRFREEWAKHRSAIMAALDDARDQVQAITARVKREEEQARAAATT

Radius of gyration: 20.38 Å; Cα contacts (8 Å, |Δi|>4): 27; chains: 1; bounding box: 46×18×60 Å

InterPro domains:
  IPR036689 ESAT-6-like superfamily [SSF140453] (15-82)

Secondary structure (DSSP, 8-state):
---HHHHHHHHHHHHHHHHHHHHHHHHHHHHHT-TTTS-SHHHHHHHHHHHHHHHHHHHHHHHHHHHHHHHHHHHHHHHHHHHHHTT-

pLDDT: mean 90.43, std 7.97, range [48.66, 97.12]